Protein AF-A0A093CCH9-F1 (afdb_monomer_lite)

Structure (mmCIF, N/CA/C/O backbone):
data_AF-A0A093CCH9-F1
#
_entry.id   AF-A0A093CCH9-F1
#
loop_
_atom_site.group_PDB
_atom_site.id
_atom_site.type_symbol
_atom_site.label_atom_id
_atom_site.label_alt_id
_atom_site.label_comp_id
_atom_site.label_asym_id
_atom_site.label_entity_id
_atom_site.label_seq_id
_atom_site.pdbx_PDB_ins_code
_atom_site.Cartn_x
_atom_site.Cartn_y
_atom_site.Cartn_z
_atom_site.occupancy
_atom_site.B_iso_or_equiv
_atom_site.auth_seq_id
_atom_site.auth_comp_id
_atom_site.auth_asym_id
_atom_site.auth_atom_id
_atom_site.pdbx_PDB_model_num
ATOM 1 N N . THR A 1 1 ? -5.450 -9.219 23.825 1.00 81.06 1 THR A N 1
ATOM 2 C CA . THR A 1 1 ? -5.661 -8.109 24.792 1.00 81.06 1 THR A CA 1
ATOM 3 C C . THR A 1 1 ? -5.701 -6.765 24.056 1.00 81.06 1 THR A C 1
ATOM 5 O O . THR A 1 1 ? -5.500 -6.752 22.849 1.00 81.06 1 THR A O 1
ATOM 8 N N . LYS A 1 2 ? -6.019 -5.631 24.713 1.00 85.69 2 LYS A N 1
ATOM 9 C CA . LYS A 1 2 ? -6.007 -4.291 24.065 1.00 85.69 2 LYS A CA 1
ATOM 10 C C . LYS A 1 2 ? -4.606 -3.915 23.554 1.00 85.69 2 LYS A C 1
ATOM 12 O O . LYS A 1 2 ? -4.487 -3.310 22.497 1.00 85.69 2 LYS A O 1
ATOM 17 N N . GLU A 1 3 ? -3.579 -4.319 24.290 1.00 91.81 3 GLU A N 1
ATOM 18 C CA . GLU A 1 3 ? -2.169 -4.076 23.982 1.00 91.81 3 GLU A CA 1
ATOM 19 C C . GLU A 1 3 ? -1.719 -4.807 22.708 1.00 91.81 3 GLU A C 1
ATOM 21 O O . GLU A 1 3 ? -1.191 -4.173 21.801 1.00 91.81 3 GLU A O 1
ATOM 26 N N . GLU A 1 4 ? -2.062 -6.093 22.560 1.00 92.38 4 GLU A N 1
ATOM 27 C CA . GLU A 1 4 ? -1.802 -6.862 21.326 1.00 92.38 4 GLU A CA 1
ATOM 28 C C . GLU A 1 4 ? -2.416 -6.204 20.075 1.00 92.38 4 GLU A C 1
ATOM 30 O O . GLU A 1 4 ? -1.832 -6.236 18.992 1.00 92.38 4 GLU A O 1
ATOM 35 N N . LEU A 1 5 ? -3.599 -5.587 20.203 1.00 90.31 5 LEU A N 1
ATOM 36 C CA . LEU A 1 5 ? -4.239 -4.877 19.093 1.00 90.31 5 LEU A CA 1
ATOM 37 C C . LEU A 1 5 ? -3.470 -3.600 18.719 1.00 90.31 5 LEU A C 1
ATOM 39 O O . LEU A 1 5 ? -3.336 -3.282 17.536 1.00 90.31 5 LEU A O 1
ATOM 43 N N . GLU A 1 6 ? -2.979 -2.856 19.710 1.00 91.56 6 GLU A N 1
ATOM 44 C CA . GLU A 1 6 ? -2.168 -1.654 19.493 1.00 91.56 6 GLU A CA 1
ATOM 45 C C . GLU A 1 6 ? -0.815 -1.987 18.854 1.00 91.56 6 GLU A C 1
ATOM 47 O O . GLU A 1 6 ? -0.399 -1.303 17.911 1.00 91.56 6 GLU A O 1
ATOM 52 N N . GLU A 1 7 ? -0.179 -3.075 19.290 1.00 96.12 7 GLU A N 1
ATOM 53 C CA . GLU A 1 7 ? 1.050 -3.597 18.692 1.00 96.12 7 GLU A CA 1
ATOM 54 C C . GLU A 1 7 ? 0.829 -3.994 17.226 1.00 96.12 7 GLU A C 1
ATOM 56 O O . GLU A 1 7 ? 1.536 -3.508 16.338 1.00 96.12 7 GLU A O 1
ATOM 61 N N . LEU A 1 8 ? -0.229 -4.760 16.938 1.00 95.06 8 LEU A N 1
ATOM 62 C CA . LEU A 1 8 ? -0.562 -5.170 15.574 1.00 95.06 8 LEU A CA 1
ATOM 63 C C . LEU A 1 8 ? -0.816 -3.965 14.650 1.00 95.06 8 LEU A C 1
ATOM 65 O O . LEU A 1 8 ? -0.322 -3.924 13.521 1.00 95.06 8 LEU A O 1
ATOM 69 N N . MET A 1 9 ? -1.546 -2.946 15.118 1.00 94.00 9 MET A N 1
ATOM 70 C CA . MET A 1 9 ? -1.764 -1.711 14.349 1.00 94.00 9 MET A CA 1
ATOM 71 C C . MET A 1 9 ? -0.452 -0.964 14.071 1.00 94.00 9 MET A C 1
ATOM 73 O O . MET A 1 9 ? -0.269 -0.410 12.979 1.00 94.00 9 MET A O 1
ATOM 77 N N . SER A 1 10 ? 0.459 -0.935 15.046 1.00 96.38 10 SER A N 1
ATOM 78 C CA . SER A 1 10 ? 1.784 -0.327 14.897 1.00 96.38 10 SER A CA 1
ATOM 79 C C . SER A 1 10 ? 2.610 -1.055 13.835 1.00 96.38 10 SER A C 1
ATOM 81 O O . SER A 1 10 ? 3.160 -0.418 12.927 1.00 96.38 10 SER A O 1
ATOM 83 N N . ASP A 1 11 ? 2.622 -2.385 13.873 1.00 97.75 11 ASP A N 1
ATOM 84 C CA . ASP A 1 11 ? 3.359 -3.219 12.926 1.00 97.75 11 ASP A CA 1
ATOM 85 C C . ASP A 1 11 ? 2.812 -3.130 11.503 1.00 97.75 11 ASP A C 1
ATOM 87 O O . ASP A 1 11 ? 3.592 -3.000 10.547 1.00 97.75 11 ASP A O 1
ATOM 91 N N . ILE A 1 12 ? 1.485 -3.098 11.347 1.00 96.94 12 ILE A N 1
ATOM 92 C CA . ILE A 1 12 ? 0.841 -2.848 10.053 1.00 96.94 12 ILE A CA 1
ATOM 93 C C . ILE A 1 12 ? 1.286 -1.488 9.512 1.00 96.94 12 ILE A C 1
ATOM 95 O O . ILE A 1 12 ? 1.766 -1.397 8.380 1.00 96.94 12 ILE A O 1
ATOM 99 N N . LYS A 1 13 ? 1.219 -0.424 10.323 1.00 96.62 13 LYS A N 1
ATOM 100 C CA . LYS A 1 13 ? 1.632 0.927 9.909 1.00 96.62 13 LYS A CA 1
ATOM 101 C C . LYS A 1 13 ? 3.115 0.989 9.539 1.00 96.62 13 LYS A C 1
ATOM 103 O O . LYS A 1 13 ? 3.488 1.638 8.555 1.00 96.62 13 LYS A O 1
ATOM 108 N N . LYS A 1 14 ? 3.981 0.333 10.310 1.00 98.31 14 LYS A N 1
ATOM 109 C CA . LYS A 1 14 ? 5.426 0.273 10.055 1.00 98.31 14 LYS A CA 1
ATOM 110 C C . LYS A 1 14 ? 5.718 -0.452 8.745 1.00 98.31 14 LYS A C 1
ATOM 112 O O . LYS A 1 14 ? 6.489 0.047 7.923 1.00 98.31 14 LYS A O 1
ATOM 117 N N . THR A 1 15 ? 5.074 -1.591 8.521 1.00 98.31 15 THR A N 1
ATOM 118 C CA . THR A 1 15 ? 5.237 -2.393 7.304 1.00 98.31 15 THR A CA 1
ATOM 119 C C . THR A 1 15 ? 4.682 -1.670 6.080 1.00 98.31 15 THR A C 1
ATOM 121 O O . THR A 1 15 ? 5.378 -1.571 5.070 1.00 98.31 15 THR A O 1
ATOM 124 N N . ALA A 1 16 ? 3.505 -1.051 6.188 1.00 98.25 16 ALA A N 1
ATOM 125 C CA . ALA A 1 16 ? 2.911 -0.254 5.118 1.00 98.25 16 ALA A CA 1
ATOM 126 C C . ALA A 1 16 ? 3.816 0.911 4.691 1.00 98.25 16 ALA A C 1
ATOM 128 O 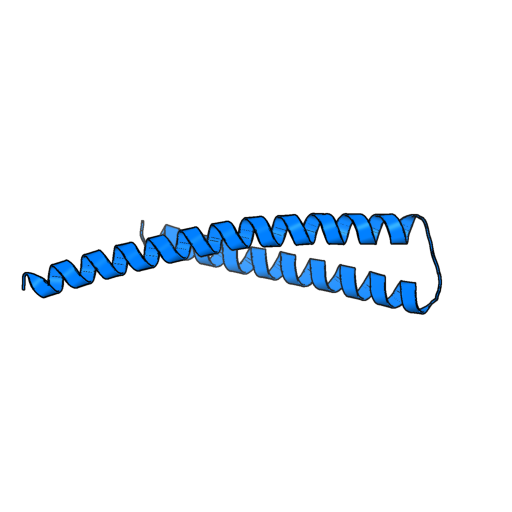O . ALA A 1 16 ? 4.012 1.150 3.499 1.00 98.25 16 ALA A O 1
ATOM 129 N N . ASN A 1 17 ? 4.445 1.601 5.649 1.00 98.38 17 ASN A N 1
ATOM 130 C CA . ASN A 1 17 ? 5.410 2.654 5.335 1.00 98.38 17 ASN A CA 1
ATOM 131 C C . ASN A 1 17 ? 6.652 2.120 4.616 1.00 98.38 17 ASN A C 1
ATOM 133 O O . ASN A 1 17 ? 7.105 2.745 3.660 1.00 98.38 17 ASN A O 1
ATOM 137 N N . LYS A 1 18 ? 7.177 0.956 5.021 1.00 98.56 18 LYS A N 1
ATOM 138 C CA . LYS A 1 18 ? 8.296 0.311 4.316 1.00 98.56 18 LYS A CA 1
ATOM 139 C C . LYS A 1 18 ? 7.924 -0.045 2.875 1.00 98.56 18 LYS A C 1
ATOM 141 O O . LYS A 1 18 ? 8.711 0.226 1.972 1.00 98.56 18 LYS A O 1
ATOM 146 N N . VAL A 1 19 ? 6.741 -0.626 2.656 1.00 98.62 19 VAL A N 1
ATOM 147 C CA . VAL A 1 19 ? 6.249 -0.971 1.311 1.00 98.62 19 VAL A CA 1
ATOM 148 C C . VAL A 1 19 ? 6.101 0.287 0.460 1.00 98.62 19 VAL A C 1
ATOM 150 O O . VAL A 1 19 ? 6.663 0.345 -0.630 1.00 98.62 19 VAL A O 1
ATOM 153 N N . ARG A 1 20 ? 5.454 1.334 0.988 1.00 98.44 20 ARG A N 1
ATOM 154 C CA . ARG A 1 20 ? 5.303 2.628 0.307 1.00 98.44 20 ARG A CA 1
ATOM 155 C C . ARG A 1 20 ? 6.646 3.233 -0.107 1.00 98.44 20 ARG A C 1
ATOM 157 O O . ARG A 1 20 ? 6.788 3.666 -1.246 1.00 98.44 20 ARG A O 1
ATOM 164 N N . SER A 1 21 ? 7.635 3.246 0.789 1.00 98.62 21 SER A N 1
ATOM 165 C CA . SER A 1 21 ? 8.971 3.769 0.475 1.00 98.62 21 SER A CA 1
ATOM 166 C C . SER A 1 21 ? 9.662 2.964 -0.627 1.00 98.62 21 SER A C 1
ATOM 168 O O . SER A 1 21 ? 10.275 3.551 -1.515 1.00 98.62 21 SER A O 1
ATOM 170 N N . LYS A 1 22 ? 9.534 1.630 -0.612 1.00 98.44 22 LYS A N 1
ATOM 171 C CA . LYS A 1 22 ? 10.092 0.768 -1.664 1.00 98.44 22 LYS A CA 1
ATOM 172 C C . LYS A 1 22 ? 9.404 0.983 -3.012 1.00 98.44 22 LYS A C 1
ATOM 174 O O . LYS A 1 22 ? 10.101 1.116 -4.009 1.00 98.44 22 LYS A O 1
ATOM 179 N N . LEU A 1 23 ? 8.071 1.077 -3.045 1.00 98.56 23 LEU A N 1
ATOM 180 C CA . LEU A 1 23 ? 7.320 1.382 -4.270 1.00 98.56 23 LEU A CA 1
ATOM 181 C C . LEU A 1 23 ? 7.742 2.732 -4.858 1.00 98.56 23 LEU A C 1
ATOM 183 O O . LEU A 1 23 ? 8.064 2.808 -6.037 1.00 98.56 23 LEU A O 1
ATOM 187 N N . LYS A 1 24 ? 7.861 3.767 -4.016 1.00 98.44 24 LYS A N 1
ATOM 188 C CA . LYS A 1 24 ? 8.344 5.086 -4.445 1.00 98.44 24 LYS A CA 1
ATOM 189 C C . LYS A 1 24 ? 9.759 5.032 -5.027 1.00 98.44 24 LYS A C 1
ATOM 191 O O . LYS A 1 24 ? 10.026 5.684 -6.028 1.00 98.44 24 LYS A O 1
ATOM 196 N N . SER A 1 25 ? 10.658 4.258 -4.420 1.00 98.19 25 SER A N 1
ATOM 197 C CA . SER A 1 25 ? 12.016 4.076 -4.945 1.00 98.19 25 SER A CA 1
ATOM 198 C C . SER A 1 25 ? 12.026 3.378 -6.308 1.00 98.19 25 SER A C 1
ATOM 200 O O . SER A 1 25 ? 12.861 3.712 -7.145 1.00 98.19 25 SER A O 1
ATOM 202 N N . ILE A 1 26 ? 11.128 2.412 -6.531 1.00 97.19 26 ILE A N 1
ATOM 203 C CA . ILE A 1 26 ? 10.990 1.734 -7.827 1.00 97.19 26 ILE A CA 1
ATOM 204 C C . ILE A 1 26 ? 10.478 2.720 -8.879 1.00 97.19 26 ILE A C 1
ATOM 206 O O . ILE A 1 26 ? 11.055 2.785 -9.959 1.00 97.19 26 ILE A O 1
ATOM 210 N N . GLU A 1 27 ? 9.456 3.515 -8.552 1.00 97.69 27 GLU A N 1
ATOM 211 C CA . GLU A 1 27 ? 8.917 4.534 -9.462 1.00 97.69 27 GLU A CA 1
ATOM 212 C C . GLU A 1 27 ? 9.992 5.545 -9.877 1.00 97.69 27 GLU A C 1
ATOM 214 O O . GLU A 1 27 ? 10.221 5.748 -11.063 1.00 97.69 27 GLU A O 1
ATOM 219 N N . GLN A 1 28 ? 10.752 6.082 -8.918 1.00 97.19 28 GLN A N 1
ATOM 220 C CA . GLN A 1 28 ? 11.854 7.007 -9.212 1.00 97.19 28 GLN A CA 1
ATOM 221 C C . GLN A 1 28 ? 12.923 6.381 -10.117 1.00 97.19 28 GLN A C 1
ATOM 223 O O . GLN A 1 28 ? 13.476 7.054 -10.984 1.00 97.19 28 GLN A O 1
ATOM 228 N N . SER A 1 29 ? 13.226 5.093 -9.930 1.00 94.81 29 SER A N 1
ATOM 229 C CA . SER A 1 29 ? 14.164 4.375 -10.798 1.00 94.81 29 SER A CA 1
ATOM 230 C C . SER A 1 29 ? 13.621 4.203 -12.220 1.00 94.81 29 SER A C 1
ATOM 232 O O . SER A 1 29 ? 14.400 4.293 -13.167 1.00 94.81 29 SER A O 1
ATOM 234 N N . ILE A 1 30 ? 12.315 3.963 -12.374 1.00 95.44 30 ILE A N 1
ATOM 235 C CA . ILE A 1 30 ? 11.645 3.875 -13.678 1.00 95.44 30 ILE A CA 1
ATOM 236 C C . ILE A 1 30 ? 11.698 5.236 -14.383 1.00 95.44 30 ILE A C 1
ATOM 238 O O . ILE A 1 30 ? 12.163 5.304 -15.518 1.00 95.44 30 ILE A O 1
ATOM 242 N N . GLU A 1 31 ? 11.295 6.312 -13.701 1.00 94.94 31 GLU A N 1
ATOM 243 C CA . GLU A 1 31 ? 11.279 7.681 -14.243 1.00 94.94 31 GLU A CA 1
ATOM 244 C C . GLU A 1 31 ? 12.670 8.127 -14.726 1.00 94.94 31 GLU A C 1
ATOM 246 O O . GLU A 1 31 ? 12.813 8.711 -15.802 1.00 94.94 31 GLU A O 1
ATOM 251 N N . GLN A 1 32 ? 13.719 7.811 -13.957 1.00 92.88 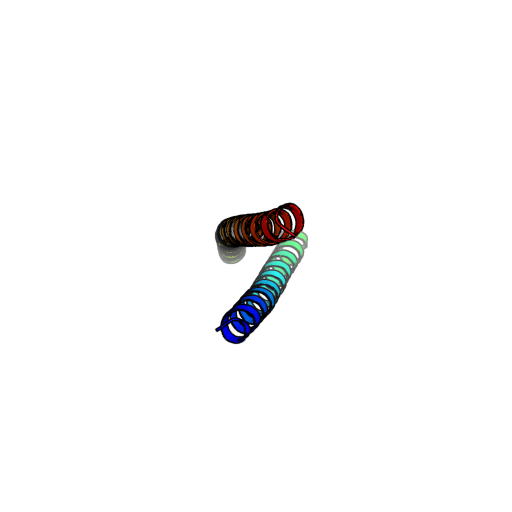32 GLN A N 1
ATOM 252 C CA . GLN A 1 32 ? 15.103 8.121 -14.329 1.00 92.88 32 GLN A CA 1
ATOM 253 C C . GLN A 1 32 ? 15.538 7.410 -15.615 1.00 92.88 32 GLN A C 1
ATOM 255 O O . GLN A 1 32 ? 16.213 8.006 -16.452 1.00 92.88 32 GLN A O 1
ATOM 260 N N . GLU A 1 33 ? 15.166 6.143 -15.787 1.00 90.94 33 GLU A N 1
ATOM 261 C CA . GLU A 1 33 ? 15.554 5.357 -16.959 1.00 90.94 33 GLU A CA 1
ATOM 262 C C . GLU A 1 33 ? 14.756 5.734 -18.211 1.00 90.94 33 GLU A C 1
ATOM 264 O O . GLU A 1 33 ? 15.308 5.759 -19.315 1.00 90.94 33 GLU A O 1
ATOM 269 N N . GLU A 1 34 ? 13.487 6.111 -18.042 1.00 90.56 34 GLU A N 1
ATOM 270 C CA . GLU A 1 34 ? 12.666 6.677 -19.114 1.00 90.56 34 GLU A CA 1
ATOM 271 C C . GLU A 1 34 ? 13.220 8.012 -19.615 1.00 90.56 34 GLU A C 1
ATOM 273 O O . GLU A 1 34 ? 13.280 8.224 -20.827 1.00 90.56 34 GLU A O 1
ATOM 278 N N . GLY A 1 35 ? 13.722 8.869 -18.718 1.00 86.19 35 GLY A N 1
ATOM 279 C CA . GLY A 1 35 ? 14.384 10.126 -19.084 1.00 86.19 35 GLY A CA 1
ATOM 280 C C . GLY A 1 35 ? 15.633 9.949 -19.960 1.00 86.19 35 GLY A C 1
ATOM 281 O O . GLY A 1 35 ? 16.023 10.868 -20.677 1.00 86.19 35 GLY A O 1
ATOM 282 N N . LEU A 1 36 ? 16.238 8.756 -19.960 1.00 88.81 36 LEU A N 1
ATOM 283 C CA . LEU A 1 36 ? 17.364 8.399 -20.829 1.00 88.81 36 LEU A CA 1
ATOM 284 C C . LEU A 1 36 ? 16.921 7.841 -22.197 1.00 88.81 36 LEU A C 1
ATOM 286 O O . LEU A 1 36 ? 17.778 7.439 -22.986 1.00 88.81 36 LEU A O 1
ATOM 290 N N . ASN A 1 37 ? 15.611 7.779 -22.481 1.00 78.12 37 ASN A N 1
ATOM 291 C CA . ASN A 1 37 ? 15.010 7.155 -23.671 1.00 78.12 37 ASN A CA 1
ATOM 292 C C . ASN A 1 37 ? 15.457 5.697 -23.906 1.00 78.12 37 ASN A C 1
ATOM 294 O O . ASN A 1 37 ? 15.460 5.195 -25.033 1.00 78.12 37 ASN A O 1
ATOM 298 N N . ARG A 1 38 ? 15.830 4.982 -22.838 1.00 74.31 38 ARG A N 1
ATOM 299 C CA . ARG A 1 38 ? 16.267 3.583 -22.907 1.00 74.31 38 ARG A CA 1
ATOM 300 C C . ARG A 1 38 ? 15.088 2.654 -22.652 1.00 74.31 38 ARG A C 1
ATOM 302 O O . ARG A 1 38 ? 14.844 2.234 -21.529 1.00 74.31 38 ARG A O 1
ATOM 309 N N . SER A 1 39 ? 14.360 2.292 -23.708 1.00 80.31 39 SER A N 1
ATOM 310 C CA . SER A 1 39 ? 13.350 1.235 -23.594 1.00 80.31 39 SER A CA 1
ATOM 311 C C . SER A 1 39 ? 14.020 -0.139 -23.583 1.00 80.31 39 SER A C 1
ATOM 313 O O . SER A 1 39 ? 14.574 -0.580 -24.589 1.00 80.31 39 SER A O 1
ATOM 315 N N . SER A 1 40 ? 13.968 -0.826 -22.442 1.00 90.69 40 SER A N 1
ATOM 316 C CA . SER A 1 40 ? 14.522 -2.170 -22.263 1.00 90.69 40 SER A CA 1
ATOM 317 C C . SER A 1 40 ? 13.437 -3.164 -21.833 1.00 90.69 40 SER A C 1
ATOM 319 O O . SER A 1 40 ? 12.370 -2.791 -21.339 1.00 90.69 40 SER A O 1
ATOM 321 N N . ALA A 1 41 ? 13.685 -4.460 -22.045 1.00 94.00 41 ALA A N 1
ATOM 322 C CA . ALA A 1 41 ? 12.805 -5.501 -21.511 1.00 94.00 41 ALA A CA 1
ATOM 323 C C . ALA A 1 41 ? 12.720 -5.425 -19.979 1.00 94.00 41 ALA A C 1
ATOM 325 O O . ALA A 1 41 ? 11.634 -5.561 -19.420 1.00 94.00 41 ALA A O 1
ATOM 326 N N . ASP A 1 42 ? 13.843 -5.124 -19.327 1.00 92.44 42 ASP A N 1
ATOM 327 C CA . ASP A 1 42 ? 13.925 -4.962 -17.879 1.00 92.44 42 ASP A CA 1
ATOM 328 C C . ASP A 1 42 ? 13.077 -3.782 -17.372 1.00 92.44 42 ASP A C 1
ATOM 330 O O . ASP A 1 42 ? 12.300 -3.938 -16.429 1.00 92.44 42 ASP A O 1
ATOM 334 N N . LEU A 1 43 ? 13.105 -2.638 -18.068 1.00 94.69 43 LEU A N 1
ATOM 335 C CA . LEU A 1 43 ? 12.252 -1.488 -17.756 1.00 94.69 43 LEU A CA 1
ATOM 336 C C . LEU A 1 43 ? 10.760 -1.852 -17.831 1.00 94.69 43 LEU A C 1
ATOM 338 O O . LEU A 1 43 ? 9.985 -1.506 -16.939 1.00 94.69 43 LEU A O 1
ATOM 342 N N . ARG A 1 44 ? 10.339 -2.602 -18.860 1.00 95.44 44 ARG A N 1
ATOM 343 C CA . ARG A 1 44 ? 8.941 -3.065 -18.982 1.00 95.44 44 ARG A CA 1
ATOM 344 C C . ARG A 1 44 ? 8.543 -4.014 -17.851 1.00 95.44 44 ARG A C 1
ATOM 346 O O . ARG A 1 44 ? 7.421 -3.920 -17.344 1.00 95.44 44 ARG A O 1
ATOM 353 N N . ILE A 1 45 ? 9.452 -4.902 -17.445 1.00 95.94 45 ILE A N 1
ATOM 354 C CA . ILE A 1 45 ? 9.245 -5.804 -16.306 1.00 95.94 45 ILE A CA 1
ATOM 355 C C . ILE A 1 45 ? 9.073 -4.982 -15.026 1.00 95.94 45 ILE A C 1
ATOM 357 O O . ILE A 1 45 ? 8.073 -5.164 -14.330 1.00 95.94 45 ILE A O 1
ATOM 361 N N . ARG A 1 46 ? 9.968 -4.022 -14.755 1.00 95.81 46 ARG A N 1
ATOM 362 C CA . ARG A 1 46 ? 9.878 -3.139 -13.582 1.00 95.81 46 ARG A CA 1
ATOM 363 C C . ARG A 1 46 ? 8.579 -2.335 -13.549 1.00 95.81 46 ARG A C 1
ATOM 365 O O . ARG A 1 46 ? 7.913 -2.337 -12.517 1.00 95.81 46 ARG A O 1
ATOM 372 N N . LYS A 1 47 ? 8.150 -1.740 -14.669 1.00 96.56 47 LYS A N 1
ATOM 373 C CA . LYS A 1 47 ? 6.856 -1.028 -14.769 1.00 96.56 47 LYS A CA 1
ATOM 374 C C . LYS A 1 47 ? 5.668 -1.930 -14.438 1.00 96.56 47 LYS A C 1
ATOM 376 O O . LYS A 1 47 ? 4.786 -1.552 -13.666 1.00 96.56 47 LYS A O 1
ATOM 381 N N . THR A 1 48 ? 5.660 -3.142 -14.988 1.00 97.88 48 THR A N 1
ATOM 382 C CA . THR A 1 48 ? 4.583 -4.117 -14.760 1.00 97.88 48 THR A CA 1
ATOM 383 C C . THR A 1 48 ? 4.539 -4.567 -13.300 1.00 97.88 48 THR A C 1
ATOM 385 O O . THR A 1 48 ? 3.467 -4.613 -12.687 1.00 97.88 48 THR A O 1
ATOM 388 N N . GLN A 1 49 ? 5.705 -4.854 -12.715 1.00 97.94 49 GLN A N 1
ATOM 389 C CA . GLN A 1 49 ? 5.821 -5.220 -11.307 1.00 97.94 49 GLN A CA 1
ATOM 390 C C . GLN A 1 49 ? 5.390 -4.074 -10.391 1.00 97.94 49 GLN A C 1
ATOM 392 O O . GLN A 1 49 ? 4.587 -4.308 -9.488 1.00 97.94 49 GLN A O 1
ATOM 397 N N . HIS A 1 50 ? 5.847 -2.845 -10.647 1.00 98.38 50 HIS A N 1
ATOM 398 C CA . HIS A 1 50 ? 5.448 -1.671 -9.875 1.00 98.38 50 HIS A CA 1
ATOM 399 C C . HIS A 1 50 ? 3.927 -1.483 -9.893 1.00 98.38 50 HIS A C 1
ATOM 401 O O . HIS A 1 50 ? 3.312 -1.427 -8.832 1.00 98.38 50 HIS A O 1
ATOM 407 N N . SER A 1 51 ? 3.299 -1.492 -11.076 1.00 98.38 51 SER A N 1
ATOM 408 C CA . SER A 1 51 ? 1.842 -1.350 -11.202 1.00 98.38 51 SER A CA 1
ATOM 409 C C . SER A 1 51 ? 1.080 -2.441 -10.439 1.00 98.38 51 SER A C 1
ATOM 411 O O . SER A 1 51 ? 0.120 -2.154 -9.719 1.00 98.38 51 SER A O 1
ATOM 413 N N . THR A 1 52 ? 1.533 -3.693 -10.545 1.00 98.56 52 THR A N 1
ATOM 414 C CA . THR A 1 52 ? 0.904 -4.835 -9.867 1.00 98.56 52 THR A CA 1
ATOM 415 C C . THR A 1 52 ? 1.018 -4.723 -8.349 1.00 98.56 52 THR A C 1
ATOM 417 O O . THR A 1 52 ? 0.030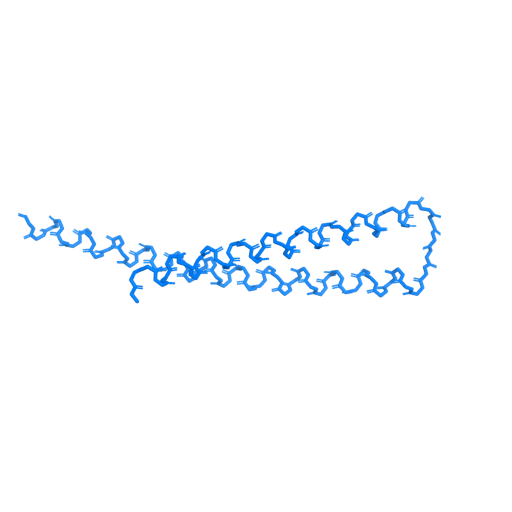 -4.906 -7.637 1.00 98.56 52 THR A O 1
ATOM 420 N N . LEU A 1 53 ? 2.212 -4.416 -7.839 1.00 98.56 53 LEU A N 1
ATOM 421 C CA . LEU A 1 53 ? 2.454 -4.285 -6.403 1.00 98.56 53 LEU A CA 1
ATOM 422 C C . LEU A 1 53 ? 1.713 -3.079 -5.818 1.00 98.56 53 LEU A C 1
ATOM 424 O O . LEU A 1 53 ? 1.110 -3.204 -4.755 1.00 98.56 53 LEU A O 1
ATOM 428 N N . SER A 1 54 ? 1.702 -1.946 -6.522 1.00 98.62 54 SER A N 1
ATOM 429 C CA . SER A 1 54 ? 0.988 -0.738 -6.103 1.00 98.62 54 SER A CA 1
ATOM 430 C C . SER A 1 54 ? -0.518 -0.969 -6.016 1.00 98.62 54 SER A C 1
ATOM 432 O O . SER A 1 54 ? -1.134 -0.572 -5.029 1.00 98.62 54 SER A O 1
ATOM 434 N N . ARG A 1 55 ? -1.108 -1.684 -6.983 1.00 98.69 55 ARG A N 1
ATOM 435 C CA . ARG A 1 55 ? -2.531 -2.052 -6.942 1.00 98.69 55 ARG A CA 1
ATOM 436 C C . ARG A 1 55 ? -2.859 -2.926 -5.731 1.00 98.69 55 ARG A C 1
ATOM 438 O O . ARG A 1 55 ? -3.721 -2.557 -4.942 1.00 98.69 55 ARG A O 1
ATOM 445 N N . LYS A 1 56 ? -2.107 -4.014 -5.532 1.00 98.56 56 LYS A N 1
ATOM 446 C CA . LYS A 1 56 ? -2.280 -4.909 -4.374 1.00 98.56 56 LYS A CA 1
ATOM 447 C C . LYS A 1 56 ? -2.110 -4.175 -3.045 1.00 98.56 56 LYS A C 1
ATOM 449 O O . LYS A 1 56 ? -2.841 -4.426 -2.095 1.00 98.56 56 LYS A O 1
ATOM 454 N N . PHE A 1 57 ? -1.144 -3.260 -2.968 1.00 98.56 57 PHE A N 1
ATOM 455 C CA . PHE A 1 57 ? -0.920 -2.465 -1.767 1.00 98.56 57 PHE A CA 1
ATOM 456 C C . PHE A 1 57 ? -2.115 -1.559 -1.453 1.00 98.56 57 PHE A C 1
ATOM 4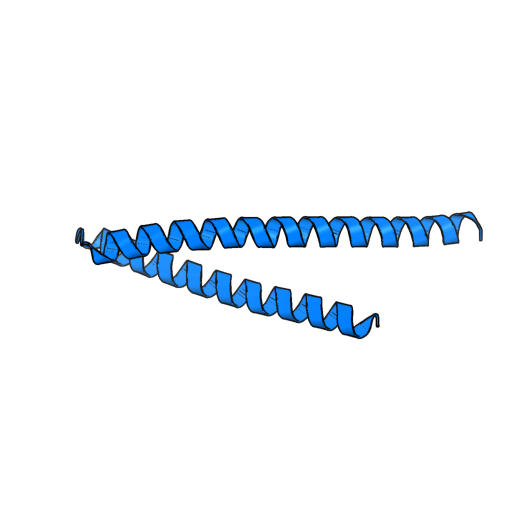58 O O . PHE A 1 57 ? -2.551 -1.505 -0.306 1.00 98.56 57 PHE A O 1
ATOM 465 N N . VAL A 1 58 ? -2.673 -0.880 -2.460 1.00 98.44 58 VAL A N 1
ATOM 466 C CA . VAL A 1 58 ? -3.868 -0.041 -2.287 1.00 98.44 58 VAL A CA 1
ATOM 467 C C . VAL A 1 58 ? -5.077 -0.873 -1.868 1.00 98.44 58 VAL A C 1
ATOM 469 O O . VAL A 1 58 ? -5.788 -0.455 -0.959 1.00 98.44 58 VAL A O 1
ATOM 472 N N . GLU A 1 59 ? -5.294 -2.040 -2.473 1.00 98.38 59 GLU A N 1
ATOM 473 C CA . GLU A 1 59 ? -6.382 -2.958 -2.103 1.00 98.38 59 GLU A CA 1
ATOM 474 C C . GLU A 1 59 ? -6.308 -3.342 -0.617 1.00 98.38 59 GLU A C 1
ATOM 476 O O . GLU A 1 59 ? -7.233 -3.048 0.142 1.00 98.38 59 GLU A O 1
ATOM 481 N N . VAL A 1 60 ? -5.167 -3.882 -0.172 1.00 98.38 60 VAL A N 1
ATOM 482 C CA . VAL A 1 60 ? -4.965 -4.308 1.225 1.00 98.38 60 VAL A CA 1
ATOM 483 C C . VAL A 1 60 ? -5.086 -3.136 2.201 1.00 98.38 60 VAL A C 1
ATOM 485 O O . VAL A 1 60 ? -5.708 -3.258 3.256 1.00 98.38 60 VAL A O 1
ATOM 488 N N . MET A 1 61 ? -4.519 -1.973 1.867 1.00 98.12 61 MET A N 1
ATOM 489 C CA . MET A 1 61 ? -4.609 -0.805 2.747 1.00 98.12 61 MET A CA 1
ATOM 490 C C . MET A 1 61 ? -6.024 -0.226 2.809 1.00 98.12 61 MET A C 1
ATOM 492 O O . MET A 1 61 ? -6.408 0.320 3.843 1.00 98.12 61 MET A O 1
ATOM 496 N N . SER A 1 62 ? -6.806 -0.348 1.736 1.00 98.00 62 SER A N 1
ATOM 497 C CA . SER A 1 62 ? -8.204 0.092 1.713 1.00 98.00 62 SER A CA 1
ATOM 498 C C . SER A 1 62 ? -9.069 -0.801 2.600 1.00 98.00 62 SER A C 1
ATOM 500 O O . SER A 1 62 ? -9.834 -0.286 3.414 1.00 98.00 62 SER A O 1
ATOM 502 N N . GLU A 1 63 ? -8.886 -2.120 2.518 1.00 97.75 63 GLU A N 1
ATOM 503 C CA . GLU A 1 63 ? -9.556 -3.090 3.391 1.00 97.75 63 GLU A CA 1
ATOM 504 C C . GLU A 1 63 ? -9.182 -2.886 4.867 1.00 97.75 63 GLU A C 1
ATOM 506 O O . GLU A 1 63 ? -10.054 -2.838 5.742 1.00 97.75 63 GLU A O 1
ATOM 511 N N . TYR A 1 64 ? -7.894 -2.670 5.149 1.00 96.75 64 TYR A N 1
ATOM 512 C CA . TYR A 1 64 ? -7.428 -2.331 6.492 1.00 96.75 64 TYR A CA 1
ATOM 513 C C . TYR A 1 64 ? -8.090 -1.049 7.022 1.00 96.75 64 TYR A C 1
ATOM 515 O O . TYR A 1 64 ? -8.601 -1.033 8.143 1.00 96.75 64 TYR A O 1
ATOM 523 N N . ASN A 1 65 ? -8.125 0.022 6.221 1.00 95.12 65 ASN A N 1
ATOM 524 C CA . ASN A 1 65 ? -8.731 1.293 6.625 1.00 95.12 65 ASN A CA 1
ATOM 525 C C . ASN A 1 65 ? -10.244 1.165 6.865 1.00 95.12 65 ASN A C 1
ATOM 527 O O . ASN A 1 65 ? -10.762 1.773 7.806 1.00 95.12 65 ASN A O 1
ATOM 531 N N . ALA A 1 66 ? -10.943 0.368 6.052 1.00 96.69 66 ALA A N 1
ATOM 532 C CA . ALA A 1 66 ? -12.363 0.080 6.239 1.00 96.69 66 ALA A CA 1
ATOM 533 C C . ALA A 1 66 ? -12.601 -0.662 7.563 1.00 96.69 66 ALA A C 1
ATOM 535 O O . ALA A 1 66 ? -13.402 -0.219 8.387 1.00 96.69 66 ALA A O 1
ATOM 536 N N . THR A 1 67 ? -11.823 -1.717 7.820 1.00 95.00 67 THR A N 1
ATOM 537 C CA . THR A 1 67 ? -11.889 -2.502 9.065 1.00 95.00 67 THR A CA 1
ATOM 538 C C . THR A 1 67 ? -11.602 -1.637 10.294 1.00 95.00 67 THR A C 1
ATOM 540 O O . THR A 1 67 ? -12.307 -1.703 11.302 1.00 95.00 67 THR A O 1
ATOM 543 N N . GLN A 1 68 ? -10.588 -0.772 10.213 1.00 92.44 68 GLN A N 1
ATOM 544 C CA . GLN A 1 68 ? -10.244 0.137 11.302 1.00 92.44 68 GLN A CA 1
ATOM 545 C C . GLN A 1 68 ? -11.349 1.174 11.562 1.00 92.44 68 GLN A C 1
ATOM 547 O O . GLN A 1 68 ? -11.595 1.535 12.715 1.00 92.44 68 GLN A O 1
ATOM 552 N N . THR A 1 69 ? -12.007 1.659 10.507 1.00 94.81 69 THR A N 1
ATOM 553 C CA . THR A 1 69 ? -13.112 2.620 10.618 1.00 94.81 69 THR A CA 1
ATOM 554 C C . THR A 1 69 ? -14.326 1.985 11.292 1.00 94.81 69 THR A C 1
ATOM 556 O O . THR A 1 69 ? -14.784 2.528 12.297 1.00 94.81 69 THR A O 1
ATOM 559 N N . ASP A 1 70 ? -14.759 0.799 10.848 1.00 94.69 70 ASP A N 1
ATOM 560 C CA . ASP A 1 70 ? -15.859 0.049 11.483 1.00 94.69 70 ASP A CA 1
ATOM 561 C C . ASP A 1 70 ? -15.571 -0.208 12.972 1.00 94.69 70 ASP A C 1
ATOM 563 O O . ASP A 1 70 ? -16.403 0.050 13.845 1.00 94.69 70 ASP A O 1
ATOM 567 N N . TYR A 1 71 ? -14.341 -0.613 13.309 1.00 90.94 71 TYR A N 1
ATOM 568 C CA . TYR A 1 71 ? -13.944 -0.796 14.706 1.00 90.94 71 TYR A CA 1
ATOM 569 C C . TYR A 1 71 ? -14.096 0.486 15.546 1.00 90.94 71 TYR A C 1
ATOM 571 O O . TYR A 1 71 ? -14.625 0.439 16.664 1.00 90.94 71 TYR A O 1
ATOM 579 N N . ARG A 1 72 ? -13.659 1.642 15.024 1.00 91.44 72 ARG A N 1
ATOM 580 C CA . ARG A 1 72 ? -13.800 2.933 15.722 1.00 91.44 72 ARG A CA 1
ATOM 581 C C . ARG A 1 72 ? -15.263 3.322 15.898 1.00 91.44 72 ARG A C 1
ATOM 583 O O . ARG A 1 72 ? -15.632 3.771 16.984 1.00 91.44 72 ARG A O 1
ATOM 590 N N . GLU A 1 73 ? -16.090 3.134 14.875 1.00 94.62 73 GLU A N 1
ATOM 591 C CA . GLU A 1 73 ? -17.523 3.439 14.926 1.00 94.62 73 GLU A CA 1
ATOM 592 C C . GLU A 1 73 ? -18.246 2.583 15.967 1.00 94.62 73 GLU A 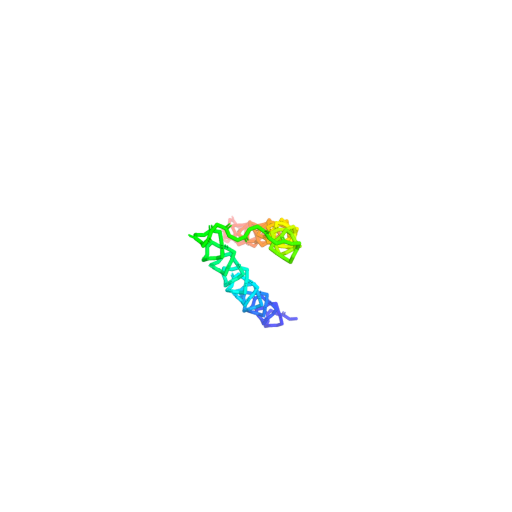C 1
ATOM 594 O O . GLU A 1 73 ? -18.992 3.112 16.796 1.00 94.62 73 GLU A O 1
ATOM 599 N N . ARG A 1 74 ? -17.948 1.281 16.022 1.00 92.81 74 ARG A N 1
ATOM 600 C CA . ARG A 1 74 ? -18.485 0.383 17.056 1.00 92.81 74 ARG A CA 1
ATOM 601 C C . ARG A 1 74 ? -18.058 0.798 18.459 1.00 92.81 74 ARG A C 1
ATOM 603 O O . ARG A 1 74 ? -18.890 0.819 19.367 1.00 92.81 74 ARG A O 1
ATOM 610 N N . CYS A 1 75 ? -16.784 1.142 18.654 1.00 91.00 75 CYS A N 1
ATOM 611 C CA . CYS A 1 75 ? -16.292 1.633 19.944 1.00 91.00 75 CYS A CA 1
ATOM 612 C C . CYS A 1 75 ? -17.009 2.923 20.363 1.00 91.00 75 CYS A C 1
ATOM 614 O O . CYS A 1 75 ? -17.485 3.017 21.494 1.00 91.00 75 CYS A O 1
ATOM 616 N N . LYS A 1 76 ? -17.158 3.879 19.438 1.00 92.88 76 LYS A N 1
ATOM 617 C CA . LYS A 1 76 ? -17.891 5.130 19.667 1.00 92.88 76 LYS A CA 1
ATOM 618 C C . LYS A 1 76 ? -19.346 4.866 20.063 1.00 92.88 76 LYS A C 1
ATOM 620 O O . LYS A 1 76 ? -19.798 5.398 21.071 1.00 92.88 76 LYS A O 1
ATOM 625 N N . GLY A 1 77 ? -20.053 4.004 19.328 1.00 93.00 77 GLY A N 1
ATOM 626 C CA . GLY A 1 77 ? -21.447 3.659 19.624 1.00 93.00 77 GLY A CA 1
ATOM 627 C C . GLY A 1 77 ? -21.628 2.988 20.989 1.00 93.00 77 GLY A C 1
ATOM 628 O O . GLY A 1 77 ? -22.617 3.233 21.674 1.00 93.00 77 GLY A O 1
ATOM 629 N N . ARG A 1 78 ? -20.656 2.177 21.430 1.00 92.50 78 ARG A N 1
ATOM 630 C CA . ARG A 1 78 ? -20.667 1.587 22.779 1.00 92.50 78 ARG A CA 1
ATOM 631 C C . ARG A 1 78 ? -20.504 2.639 23.874 1.00 92.50 78 ARG A C 1
ATOM 633 O O . ARG A 1 78 ? -21.228 2.574 24.860 1.00 92.50 78 ARG A O 1
ATOM 640 N N . ILE A 1 79 ? -19.574 3.580 23.702 1.00 90.94 79 ILE A N 1
ATOM 641 C CA . ILE A 1 79 ? -19.340 4.667 24.665 1.00 90.94 79 ILE A CA 1
ATOM 642 C C . ILE A 1 79 ? -20.574 5.562 24.759 1.00 90.94 79 ILE A C 1
ATOM 644 O O . ILE A 1 79 ? -21.026 5.861 25.857 1.00 90.94 79 ILE A O 1
ATOM 648 N N . GLN A 1 80 ? -21.151 5.937 23.617 1.00 91.69 80 GLN A N 1
ATOM 649 C CA . GLN A 1 80 ? -22.334 6.788 23.583 1.00 91.69 80 GLN A CA 1
ATOM 650 C C . GLN A 1 80 ? -23.515 6.155 24.334 1.00 91.69 80 GLN A C 1
ATOM 652 O O . GLN A 1 80 ? -24.088 6.803 25.201 1.00 91.69 80 GLN A O 1
ATOM 657 N N . ARG A 1 81 ? -23.807 4.867 24.102 1.00 92.69 81 ARG A N 1
ATOM 658 C CA . ARG A 1 81 ? -24.868 4.169 24.849 1.00 92.69 81 ARG A CA 1
ATOM 659 C C . ARG A 1 81 ? -24.613 4.117 26.353 1.00 92.69 81 ARG A C 1
ATOM 661 O O . ARG A 1 81 ? -25.567 4.167 27.111 1.00 92.69 81 ARG A O 1
ATOM 668 N N . GLN A 1 82 ? -23.356 3.990 26.789 1.00 88.81 82 GLN A N 1
ATOM 669 C CA . GLN A 1 82 ? -23.016 4.003 28.219 1.00 88.81 82 GLN A CA 1
ATOM 670 C C . GLN A 1 82 ? -23.273 5.375 28.859 1.00 88.81 82 GLN A C 1
ATOM 672 O O . GLN A 1 82 ? -23.715 5.439 30.000 1.00 88.81 82 GLN A O 1
ATOM 677 N N . LEU A 1 83 ? -23.040 6.460 28.117 1.00 90.06 83 LEU A N 1
ATOM 678 C CA . LEU A 1 83 ? -23.328 7.820 28.575 1.00 90.06 83 LEU A CA 1
ATOM 679 C C . LEU A 1 83 ? -24.830 8.135 28.592 1.00 90.06 83 LEU A C 1
ATOM 681 O O . LEU A 1 83 ? -25.262 8.913 29.424 1.00 90.06 83 LEU A O 1
ATOM 685 N N . GLU A 1 84 ? -25.619 7.545 27.691 1.00 88.00 84 GLU A N 1
ATOM 686 C CA . GLU A 1 84 ? -27.076 7.758 27.613 1.00 88.00 84 GLU A CA 1
ATOM 687 C C . GLU A 1 84 ? -27.863 7.049 28.731 1.00 88.00 84 GLU A C 1
ATOM 689 O O . GLU A 1 84 ? -29.001 7.422 29.006 1.00 88.00 84 GLU A O 1
ATOM 694 N N . ILE A 1 85 ? -27.281 6.022 29.359 1.00 84.44 85 ILE A N 1
ATOM 695 C CA . ILE A 1 85 ? -27.894 5.268 30.471 1.00 84.44 85 ILE A CA 1
ATOM 696 C C . ILE A 1 85 ? -27.371 5.685 31.854 1.00 84.44 85 ILE A C 1
ATOM 698 O O . ILE A 1 85 ? -27.810 5.112 32.852 1.00 84.44 85 ILE A O 1
ATOM 702 N N . SER A 1 86 ? -26.411 6.614 31.897 1.00 64.56 86 SER A N 1
ATOM 703 C CA . SER A 1 86 ? -25.830 7.179 33.124 1.00 64.5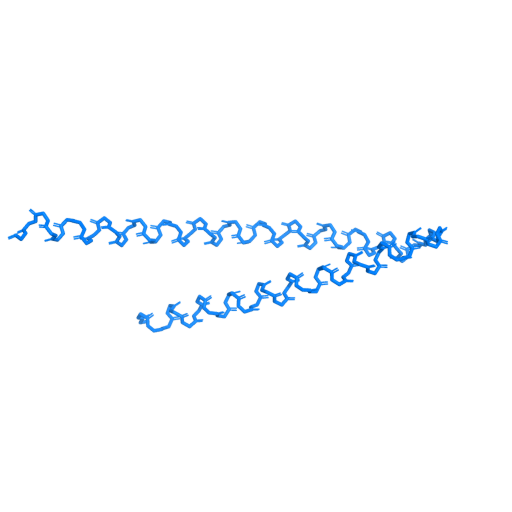6 86 SER A CA 1
ATOM 704 C C . SER A 1 86 ? -26.500 8.504 33.465 1.00 64.56 86 SER A C 1
ATOM 706 O O . SER A 1 86 ? -26.718 8.746 34.670 1.00 64.56 86 SER A O 1
#

pLDDT: mean 93.85, std 5.85, range [64.56, 98.69]

Secondary structure (DSSP, 8-state):
-HHHHHHHHHHHHHHHHHHHHHHHHHHHHHHHHHTTT---HHHHHHHHHHHHHHHHHHHHHHHHHHHHHHHHHHHHHHHHHHHHT-

Sequence (86 aa):
TKEELEELMSDIKKTANKVRSKLKSIEQSIEQEEGLNRSSADLRIRKTQHSTLSRKFVEVMSEYNATQTDYRERCKGRIQRQLEIS

Radius of gyration: 20.29 Å; chains: 1; bounding box: 45×18×57 Å

InterPro domains:
  IPR006011 Syntaxin, N-terminal domain [PF00804] (2-85)
  IPR006011 Syntaxin, N-terminal domain [SM00503] (1-76)
  IPR006011 Syntaxin, N-terminal domain [cd00179] (1-86)
  IPR010989 SNARE [SSF47661] (1-78)
  IPR045242 Syntaxin [PTHR19957] (1-86)

Foldseek 3Di:
DVVVVVVVVVVVVVVLVVLVVVLVVLVVVLVVCVVVVDDDPVSVVSVVVSVVSVVVSCVVVVVVVVVVVVVVVVVVVVVVVVVVVD

Organism: NCBI:txid240206